Protein AF-A0A954UMG0-F1 (afdb_monomer)

Radius of gyration: 16.25 Å; Cα contacts (8 Å, |Δi|>4): 31; chains: 1; bounding box: 35×33×30 Å

pLDDT: mean 93.77, std 2.71, range [78.88, 96.69]

Secondary structure (DSSP, 8-state):
-EEEPP--HHHHHHHHTTTPPPPPSEEE----S-HHHHHHHHHSHHHHHHHHHHHHHHTTT--GGG-----------

Foldseek 3Di:
DKAADDPDP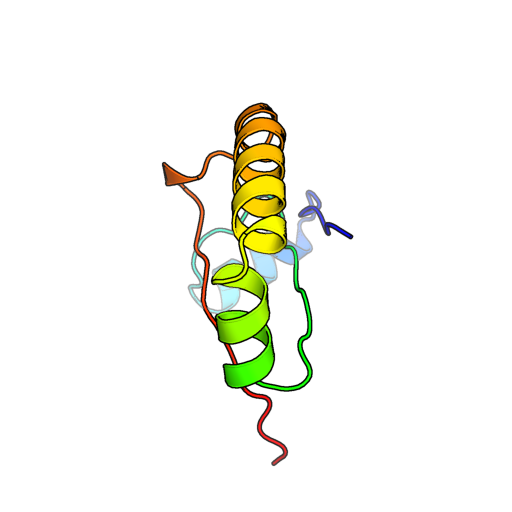VQVVVCVVVVHDDDDRIDDDDDDPDPVRVVVQCPDPVNVVVVVVVVVVCVVPDPVVPDDDDDDDDDDD

Solvent-accessible surface area (backbone atoms only — not comparable to full-atom values): 5152 Å² total; per-residue (Å²): 120,76,48,68,61,73,96,47,78,65,58,55,52,60,27,62,79,68,72,52,75,83,83,63,76,51,52,72,79,86,88,65,99,37,71,66,57,50,52,55,46,51,71,32,76,66,33,46,54,51,48,53,54,48,52,60,57,42,62,78,81,48,64,70,91,82,54,88,88,84,87,86,81,91,80,91,131

St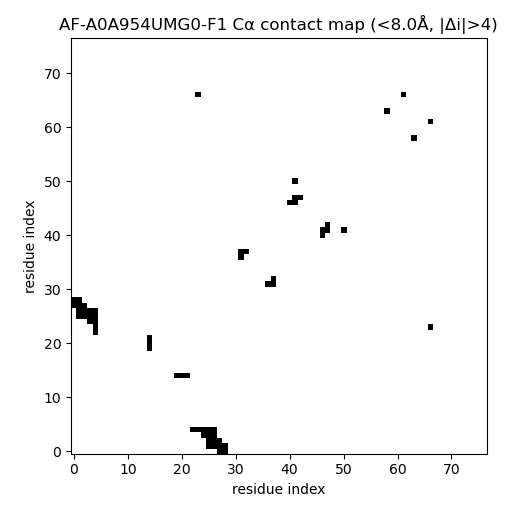ructure (mmCIF, N/CA/C/O backbone):
data_AF-A0A954UMG0-F1
#
_entry.id   AF-A0A954UMG0-F1
#
loop_
_atom_site.group_PDB
_atom_site.id
_atom_site.type_symbol
_atom_site.label_atom_id
_atom_site.label_alt_id
_atom_site.label_comp_id
_atom_site.label_asym_id
_atom_site.label_entity_id
_atom_site.label_seq_id
_atom_site.pdbx_PDB_ins_code
_atom_site.Cartn_x
_atom_site.Cartn_y
_atom_site.Cartn_z
_atom_site.occupancy
_atom_site.B_iso_or_equiv
_atom_site.auth_seq_id
_atom_site.auth_comp_id
_atom_site.auth_asym_id
_atom_site.auth_atom_id
_atom_site.pdbx_PDB_model_num
ATOM 1 N N . ILE A 1 1 ? 4.339 7.255 4.353 1.00 78.88 1 ILE A N 1
ATOM 2 C CA . ILE A 1 1 ? 5.602 7.155 3.576 1.00 78.88 1 ILE A CA 1
ATOM 3 C C . ILE A 1 1 ? 5.381 6.046 2.556 1.00 78.88 1 ILE A C 1
ATOM 5 O O . ILE A 1 1 ? 4.780 5.053 2.937 1.00 78.88 1 ILE A O 1
ATOM 9 N N . GLN A 1 2 ? 5.759 6.237 1.290 1.00 87.00 2 GLN A N 1
ATOM 10 C CA . GLN A 1 2 ? 5.576 5.241 0.225 1.00 87.00 2 GLN A CA 1
ATOM 11 C C . GLN A 1 2 ? 6.942 4.731 -0.236 1.00 87.00 2 GLN A C 1
ATOM 13 O O . GLN A 1 2 ? 7.886 5.514 -0.362 1.00 87.00 2 GLN A O 1
ATOM 18 N N . SER A 1 3 ? 7.042 3.432 -0.492 1.00 95.38 3 SER A N 1
ATOM 19 C CA . SER A 1 3 ? 8.226 2.794 -1.061 1.00 95.38 3 SER A CA 1
ATOM 20 C C . SER A 1 3 ? 7.911 2.356 -2.483 1.00 95.38 3 SER A C 1
ATOM 22 O O . SER A 1 3 ? 7.027 1.534 -2.690 1.00 95.38 3 SER A O 1
ATOM 24 N N . HIS A 1 4 ? 8.625 2.901 -3.463 1.00 94.94 4 HIS A N 1
ATOM 25 C CA . HIS A 1 4 ? 8.446 2.534 -4.866 1.00 94.94 4 HIS A CA 1
ATOM 26 C C . HIS A 1 4 ? 9.354 1.374 -5.241 1.00 94.94 4 HIS A C 1
ATOM 28 O O . HIS A 1 4 ? 10.505 1.301 -4.796 1.00 94.94 4 HIS A O 1
ATOM 34 N N . THR A 1 5 ? 8.848 0.495 -6.096 1.00 94.94 5 THR A N 1
ATOM 35 C CA . THR A 1 5 ? 9.669 -0.562 -6.671 1.00 94.94 5 THR A CA 1
ATOM 36 C C . THR A 1 5 ? 10.741 0.050 -7.565 1.00 94.94 5 THR A C 1
ATOM 38 O O . THR A 1 5 ? 10.484 0.961 -8.351 1.00 94.94 5 THR A O 1
ATOM 41 N N . ILE A 1 6 ? 11.969 -0.441 -7.426 1.00 94.75 6 ILE A N 1
ATOM 42 C CA . ILE A 1 6 ? 13.096 -0.032 -8.265 1.00 94.75 6 ILE A CA 1
ATOM 43 C C . ILE A 1 6 ? 13.266 -0.996 -9.438 1.00 94.75 6 ILE A C 1
ATOM 45 O O . ILE A 1 6 ? 13.065 -2.201 -9.288 1.00 94.75 6 ILE A O 1
ATOM 49 N N . ASP A 1 7 ? 13.705 -0.484 -10.585 1.00 91.12 7 ASP A N 1
ATOM 50 C CA . ASP A 1 7 ? 14.124 -1.333 -11.699 1.00 91.12 7 ASP A CA 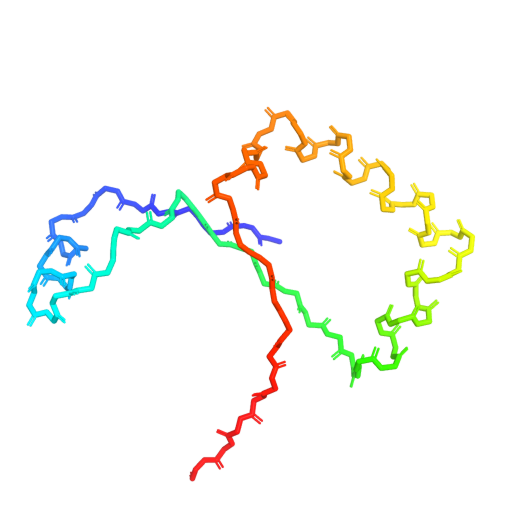1
ATOM 51 C C . ASP A 1 7 ? 15.493 -1.952 -11.381 1.00 91.12 7 ASP A C 1
ATOM 53 O O . ASP A 1 7 ? 16.525 -1.274 -11.369 1.00 91.12 7 ASP A O 1
ATOM 57 N N . SER A 1 8 ? 15.490 -3.239 -11.033 1.00 91.62 8 SER A N 1
ATOM 58 C CA . SER A 1 8 ? 16.684 -3.977 -10.632 1.00 91.62 8 SER A CA 1
ATOM 59 C C . SER A 1 8 ? 16.650 -5.404 -11.175 1.00 91.62 8 SER A C 1
ATOM 61 O O . SER A 1 8 ? 15.682 -6.129 -10.924 1.00 91.62 8 SER A O 1
ATOM 63 N N . PRO A 1 9 ? 17.736 -5.889 -11.810 1.00 91.69 9 PRO A N 1
ATOM 64 C CA . PRO A 1 9 ? 17.852 -7.292 -12.213 1.00 91.69 9 PRO A CA 1
ATOM 65 C C . PRO A 1 9 ? 17.663 -8.279 -11.050 1.00 91.69 9 PRO A C 1
ATOM 67 O O . PRO A 1 9 ? 17.256 -9.421 -11.263 1.00 91.69 9 PRO A O 1
ATOM 70 N N . VAL A 1 10 ? 17.926 -7.836 -9.814 1.00 93.69 10 VAL A N 1
ATOM 71 C CA . VAL A 1 10 ? 17.727 -8.640 -8.602 1.00 93.69 10 VAL A CA 1
ATOM 72 C C . VAL A 1 10 ? 16.244 -8.957 -8.378 1.00 93.69 10 VAL A C 1
ATOM 74 O O . VAL A 1 10 ? 15.932 -10.080 -7.985 1.00 93.69 10 VAL A O 1
ATOM 77 N N . ASN A 1 11 ? 15.328 -8.033 -8.687 1.00 91.94 11 ASN A N 1
ATOM 78 C CA . ASN A 1 11 ? 13.885 -8.251 -8.521 1.00 91.94 11 ASN A CA 1
ATOM 79 C C . ASN A 1 11 ? 13.387 -9.372 -9.439 1.00 91.94 11 ASN A C 1
ATOM 81 O O . ASN A 1 11 ? 12.709 -10.293 -8.982 1.00 91.94 11 ASN A O 1
ATOM 85 N N . ASN A 1 12 ? 13.812 -9.353 -10.707 1.00 89.81 12 ASN A N 1
ATOM 86 C CA . ASN A 1 12 ? 13.475 -10.401 -11.672 1.00 89.81 12 ASN A CA 1
ATOM 87 C C . ASN A 1 12 ? 13.970 -11.776 -11.206 1.00 89.81 12 ASN A C 1
ATOM 89 O O . ASN A 1 12 ? 13.195 -12.732 -11.178 1.00 89.81 12 ASN A O 1
ATOM 93 N N . GLY A 1 13 ? 15.228 -11.868 -10.757 1.00 93.38 13 GLY A N 1
ATOM 94 C CA . GLY A 1 13 ? 15.783 -13.120 -10.237 1.00 93.38 13 GLY A CA 1
ATOM 95 C C . GLY A 1 13 ? 15.044 -13.643 -8.996 1.00 93.38 13 GLY A C 1
ATOM 96 O O . GLY A 1 13 ? 14.769 -14.842 -8.892 1.00 93.38 13 GLY A O 1
ATOM 97 N N . LEU A 1 14 ? 14.675 -12.759 -8.061 1.00 93.31 14 LEU A N 1
ATOM 98 C CA . LEU A 1 14 ? 13.907 -13.127 -6.865 1.00 93.31 14 LEU A CA 1
ATOM 99 C C . LEU A 1 14 ? 12.521 -13.681 -7.213 1.00 93.31 14 LEU A C 1
ATOM 101 O O . LEU A 1 14 ? 12.115 -14.682 -6.618 1.00 93.31 14 LEU A O 1
ATOM 105 N N . ARG A 1 15 ? 11.835 -13.062 -8.180 1.00 93.19 15 ARG A N 1
ATOM 106 C CA . ARG A 1 15 ? 10.505 -13.474 -8.639 1.00 93.19 15 ARG A CA 1
ATOM 107 C C . ARG A 1 15 ? 10.545 -14.818 -9.364 1.00 93.19 15 ARG A C 1
ATOM 109 O O . ARG A 1 15 ? 9.822 -15.745 -8.996 1.00 93.19 15 ARG A O 1
ATOM 116 N N . GLU A 1 16 ? 11.407 -14.943 -10.371 1.00 93.81 16 GLU A N 1
ATOM 117 C CA . GLU A 1 16 ? 11.474 -16.125 -11.241 1.00 93.81 16 GLU A CA 1
ATOM 118 C C . GLU A 1 16 ? 11.937 -17.376 -10.495 1.00 93.81 16 GLU A C 1
ATOM 120 O O . GLU A 1 16 ? 11.372 -18.451 -10.688 1.00 93.81 16 GLU A O 1
ATOM 125 N N . SER A 1 17 ? 12.906 -17.238 -9.584 1.00 96.12 17 SER A N 1
ATOM 126 C CA . SER A 1 17 ? 13.443 -18.373 -8.816 1.00 96.12 17 SER A CA 1
ATOM 127 C C . SER A 1 17 ? 12.406 -19.095 -7.948 1.00 96.12 17 SER A C 1
ATOM 129 O O . SER A 1 17 ? 12.625 -20.245 -7.567 1.00 96.12 17 SER A O 1
ATOM 131 N N . ARG A 1 18 ? 11.282 -18.440 -7.633 1.00 95.19 18 ARG A N 1
ATOM 132 C CA . ARG A 1 18 ? 10.211 -18.968 -6.774 1.00 95.19 18 ARG A CA 1
ATOM 133 C C . ARG A 1 18 ? 8.844 -19.021 -7.465 1.00 95.19 18 ARG A C 1
ATOM 135 O O . ARG A 1 18 ? 7.864 -19.357 -6.809 1.00 95.19 18 ARG A O 1
ATOM 142 N N . GLY A 1 19 ? 8.764 -18.687 -8.757 1.00 94.75 19 GLY A N 1
ATOM 143 C CA . GLY A 1 19 ? 7.495 -18.619 -9.492 1.00 94.75 19 GLY A CA 1
ATOM 144 C C . GLY A 1 19 ? 6.506 -17.606 -8.903 1.00 94.75 19 GLY A C 1
ATOM 145 O O . GLY A 1 19 ? 5.306 -17.870 -8.872 1.00 94.75 19 GLY A O 1
ATOM 146 N N . MET A 1 20 ? 7.008 -16.483 -8.379 1.00 94.69 20 MET A N 1
ATOM 147 C CA . MET A 1 20 ? 6.186 -15.460 -7.727 1.00 94.69 20 MET A CA 1
ATOM 148 C C . MET A 1 20 ? 5.453 -14.584 -8.749 1.00 94.69 20 MET A C 1
ATOM 150 O O . MET A 1 20 ? 5.827 -14.507 -9.921 1.00 94.69 20 MET A O 1
ATOM 154 N N . LEU A 1 21 ? 4.406 -13.904 -8.280 1.00 93.94 21 LEU A N 1
ATOM 155 C CA . LEU A 1 21 ? 3.664 -12.920 -9.066 1.00 93.94 21 LEU A CA 1
ATOM 156 C C . LEU A 1 21 ? 4.533 -11.695 -9.412 1.00 93.94 21 LEU A C 1
ATOM 158 O O . LEU A 1 21 ? 5.546 -11.461 -8.746 1.00 93.94 21 LEU A O 1
ATOM 162 N N . PRO A 1 22 ? 4.148 -10.910 -10.436 1.00 92.06 22 PRO A N 1
ATOM 163 C CA . PRO A 1 22 ? 4.748 -9.605 -10.693 1.00 92.06 22 PRO A CA 1
ATOM 164 C C . PRO A 1 22 ? 4.701 -8.686 -9.468 1.00 92.06 22 PRO A C 1
ATOM 166 O O . PRO A 1 22 ? 3.784 -8.759 -8.651 1.00 92.06 22 PRO A O 1
ATOM 169 N N . GLU A 1 23 ? 5.698 -7.818 -9.368 1.00 92.50 23 GLU A N 1
ATOM 170 C CA . GLU A 1 23 ? 5.776 -6.732 -8.401 1.00 92.50 23 GLU A CA 1
ATOM 171 C C . GLU A 1 23 ? 4.640 -5.712 -8.572 1.00 92.50 23 GLU A C 1
ATOM 173 O O . GLU A 1 23 ? 4.114 -5.506 -9.666 1.00 92.50 23 GLU A O 1
ATOM 178 N N . PHE A 1 24 ? 4.302 -5.032 -7.478 1.00 95.00 24 PHE A N 1
ATOM 179 C CA . PHE A 1 24 ? 3.546 -3.783 -7.531 1.00 95.00 24 PHE A CA 1
ATOM 180 C C . PHE A 1 24 ? 4.488 -2.611 -7.836 1.00 95.00 24 PHE A C 1
ATOM 182 O O . PHE A 1 24 ? 5.689 -2.698 -7.585 1.00 95.00 24 PHE A O 1
ATOM 189 N N . ASP A 1 25 ? 3.951 -1.483 -8.300 1.00 95.38 25 ASP A N 1
ATOM 190 C CA . ASP A 1 25 ? 4.741 -0.265 -8.554 1.00 95.38 25 ASP A CA 1
ATOM 191 C C . ASP A 1 25 ? 5.254 0.394 -7.254 1.00 95.38 25 ASP A C 1
ATOM 193 O O . ASP A 1 25 ? 6.206 1.181 -7.258 1.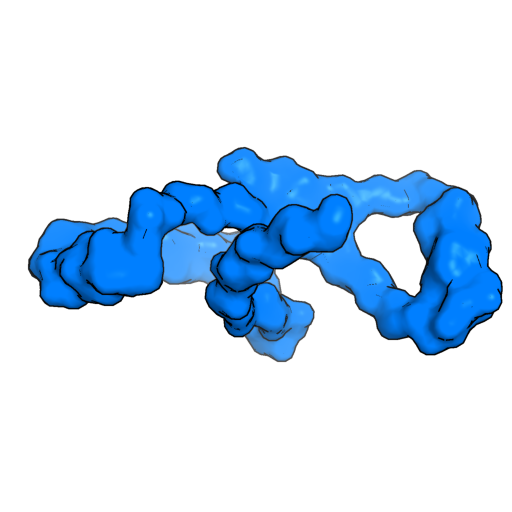00 95.38 25 ASP A O 1
ATOM 197 N N . GLY A 1 26 ? 4.645 0.048 -6.118 1.00 95.12 26 GLY A N 1
ATOM 198 C CA . GLY A 1 26 ? 5.074 0.456 -4.790 1.00 95.12 26 GLY A CA 1
ATOM 199 C C . GLY A 1 26 ? 4.224 -0.156 -3.680 1.00 95.12 26 GLY A C 1
ATOM 200 O O . GLY A 1 26 ? 3.252 -0.866 -3.933 1.00 95.12 26 GLY A O 1
ATOM 201 N N . VAL A 1 27 ? 4.607 0.134 -2.440 1.00 95.75 27 VAL A N 1
ATOM 202 C CA . VAL A 1 27 ? 3.923 -0.290 -1.217 1.00 95.75 27 VAL A CA 1
ATOM 203 C C . VAL A 1 27 ? 3.873 0.860 -0.215 1.00 95.75 27 VAL A C 1
ATOM 205 O O . VAL A 1 27 ? 4.800 1.669 -0.107 1.00 95.75 27 VAL A O 1
ATOM 208 N N . ALA A 1 28 ? 2.774 0.927 0.525 1.00 94.75 28 ALA A N 1
ATOM 209 C CA . ALA A 1 28 ? 2.628 1.762 1.701 1.00 94.75 28 ALA A CA 1
ATOM 210 C C . ALA A 1 28 ? 2.115 0.887 2.841 1.00 94.75 28 ALA A C 1
ATOM 212 O O . ALA A 1 28 ? 1.244 0.046 2.631 1.00 94.75 28 ALA A O 1
ATOM 213 N N . GLU A 1 29 ? 2.648 1.108 4.034 1.00 95.38 29 GLU A N 1
ATOM 214 C CA . GLU A 1 29 ? 2.242 0.397 5.239 1.00 95.38 29 GLU A CA 1
ATOM 215 C C . GLU A 1 29 ? 2.015 1.412 6.357 1.00 95.38 29 GLU A C 1
ATOM 217 O O . GLU A 1 29 ? 2.719 2.426 6.463 1.00 95.38 29 GLU A O 1
ATOM 222 N N . VAL A 1 30 ? 0.964 1.173 7.135 1.00 93.06 30 VAL A N 1
ATOM 223 C CA . VAL A 1 30 ? 0.511 2.036 8.222 1.00 93.06 30 VAL A CA 1
ATOM 224 C C . VAL A 1 30 ? 0.178 1.166 9.425 1.00 93.06 30 VAL A C 1
ATOM 226 O O . VAL A 1 30 ? -0.462 0.128 9.285 1.00 93.06 30 VAL A O 1
ATOM 229 N N . TRP A 1 31 ? 0.607 1.607 10.604 1.00 94.81 31 TRP A N 1
ATOM 230 C CA . TRP A 1 31 ? 0.408 0.888 11.857 1.00 94.81 31 TRP A CA 1
ATOM 231 C C . TRP A 1 31 ? -0.647 1.591 12.700 1.00 94.81 31 TRP A C 1
ATOM 233 O O . TRP A 1 31 ? -0.668 2.821 12.796 1.00 94.81 31 TRP A O 1
ATOM 243 N N . PHE A 1 32 ? -1.495 0.787 13.329 1.00 94.25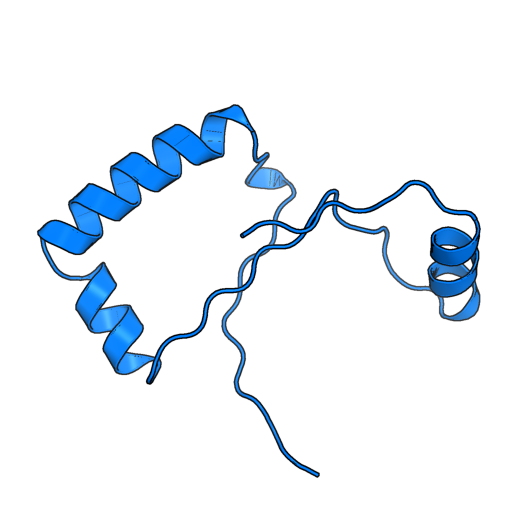 32 PHE A N 1
ATOM 244 C CA . PHE A 1 32 ? -2.505 1.216 14.286 1.00 94.25 32 PHE A CA 1
ATOM 245 C C . PHE A 1 32 ? -2.344 0.402 15.566 1.00 94.25 32 PHE A C 1
ATOM 247 O O . PHE A 1 32 ? -1.923 -0.751 15.510 1.00 94.25 32 PHE A O 1
ATOM 254 N N . ASP A 1 33 ? -2.719 0.983 16.706 1.00 94.56 33 ASP A N 1
ATOM 255 C CA . ASP A 1 33 ? -2.612 0.308 18.007 1.00 94.56 33 ASP A CA 1
ATOM 256 C C . ASP A 1 33 ? -3.481 -0.961 18.088 1.00 94.56 33 ASP A C 1
ATOM 258 O O . ASP A 1 33 ? -3.156 -1.897 18.815 1.00 94.56 33 ASP A O 1
ATOM 262 N N . SER A 1 34 ? -4.604 -0.987 17.363 1.00 94.25 34 SER A N 1
ATOM 263 C CA . SER A 1 34 ? -5.477 -2.153 17.215 1.00 94.25 34 SER A CA 1
ATOM 264 C C . SER A 1 34 ? -6.419 -1.998 16.017 1.00 94.25 34 SER A C 1
ATOM 266 O O . SER A 1 34 ? -6.644 -0.889 15.520 1.00 94.25 34 SER A O 1
ATOM 268 N N . GLU A 1 35 ? -7.038 -3.102 15.589 1.00 94.19 35 GLU A N 1
ATOM 269 C CA . GLU A 1 35 ? -8.117 -3.069 14.592 1.00 94.19 35 GLU A CA 1
ATOM 270 C C . GLU A 1 35 ? -9.303 -2.207 15.068 1.00 94.19 35 GLU A C 1
ATOM 272 O O . GLU A 1 35 ? -9.878 -1.441 14.296 1.00 94.19 35 GLU A O 1
ATOM 277 N N . GLU A 1 36 ? -9.629 -2.248 16.364 1.00 95.50 36 GLU A N 1
ATOM 278 C CA . GLU A 1 36 ? -10.683 -1.413 16.947 1.00 95.50 36 GLU A CA 1
ATOM 279 C C . GLU A 1 36 ? -10.349 0.085 16.846 1.00 95.50 36 GLU A C 1
ATOM 281 O O . GLU A 1 36 ? -11.215 0.892 16.499 1.00 95.50 36 GLU A O 1
ATOM 286 N N . ALA A 1 37 ? -9.093 0.472 17.099 1.00 94.94 37 ALA A N 1
ATOM 287 C CA . ALA A 1 37 ? -8.647 1.857 16.960 1.00 94.94 37 ALA A CA 1
ATOM 288 C C . ALA A 1 37 ? -8.783 2.349 15.509 1.00 94.94 37 ALA A C 1
ATOM 290 O O . ALA A 1 37 ? -9.260 3.465 15.281 1.00 94.94 37 ALA A O 1
ATOM 291 N N . LEU A 1 38 ? -8.443 1.498 14.534 1.00 93.94 38 LEU A N 1
ATOM 292 C CA . LEU A 1 38 ? -8.644 1.775 13.113 1.00 93.94 38 LEU A CA 1
ATOM 293 C C . LEU A 1 38 ? -10.131 1.983 12.782 1.00 93.94 38 LEU A C 1
ATOM 295 O O . LEU A 1 38 ? -10.496 3.016 12.214 1.00 93.94 38 LEU A O 1
ATOM 299 N N . ILE A 1 39 ? -10.999 1.044 13.174 1.00 94.44 39 ILE A N 1
ATOM 300 C CA . ILE A 1 39 ? -12.445 1.110 12.901 1.00 94.44 39 ILE A CA 1
ATOM 301 C C . ILE A 1 39 ? -13.060 2.370 13.516 1.00 94.44 39 ILE A C 1
ATOM 303 O O . ILE A 1 39 ? -13.812 3.084 12.844 1.00 94.44 39 ILE A O 1
ATOM 307 N N . ASN A 1 40 ? -12.726 2.675 14.772 1.00 95.75 40 ASN A N 1
ATOM 308 C CA . ASN A 1 40 ? -13.231 3.854 15.473 1.00 95.75 40 ASN A CA 1
ATOM 309 C C . ASN A 1 40 ? -12.757 5.152 14.807 1.00 95.75 40 ASN A C 1
ATOM 311 O O . ASN A 1 40 ? -13.558 6.069 14.604 1.00 95.75 40 ASN A O 1
ATOM 315 N N . GLY A 1 41 ? -11.482 5.213 14.410 1.00 94.00 41 GLY A N 1
ATOM 316 C CA . GLY A 1 41 ? -10.922 6.338 13.667 1.00 94.00 41 GLY A CA 1
ATOM 317 C C . GLY A 1 41 ? -11.659 6.571 12.348 1.00 94.00 41 GLY A C 1
ATOM 318 O O . GLY A 1 41 ? -12.166 7.670 12.116 1.00 94.00 41 GLY A O 1
ATOM 319 N N . MET A 1 42 ? -11.801 5.526 11.526 1.00 91.94 42 MET A N 1
ATOM 320 C CA . MET A 1 42 ? -12.468 5.589 10.217 1.00 91.94 42 MET A CA 1
ATOM 321 C C . MET A 1 42 ? -13.972 5.874 10.302 1.00 91.94 42 MET A C 1
ATOM 323 O O . MET A 1 42 ? -14.531 6.487 9.393 1.00 91.94 42 MET A O 1
ATOM 327 N N . SER A 1 43 ? -14.634 5.452 11.381 1.00 94.31 43 SER A N 1
ATOM 328 C CA . SER A 1 43 ? -16.078 5.655 11.578 1.00 94.31 43 SER A CA 1
ATOM 329 C C . SER A 1 43 ? -16.427 7.042 12.123 1.00 94.31 43 SER A C 1
ATOM 331 O O . SER A 1 43 ? -17.595 7.436 12.110 1.00 94.31 43 SER A O 1
ATOM 333 N N . SER A 1 44 ? -15.438 7.795 12.609 1.00 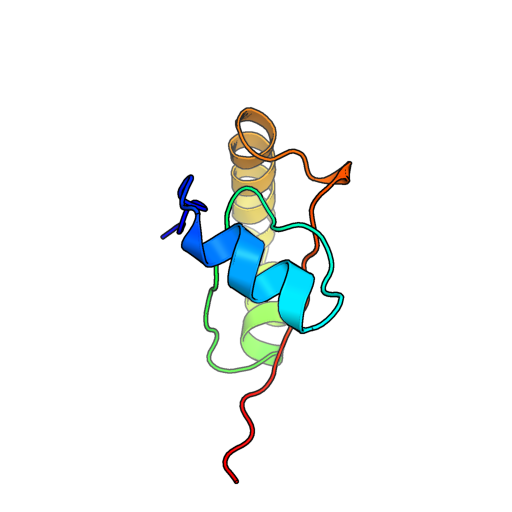96.44 44 SER A N 1
ATOM 334 C CA . SER A 1 44 ? -15.650 9.156 13.097 1.00 96.44 44 SER A CA 1
ATOM 335 C C . SER A 1 44 ? -15.964 10.133 11.947 1.00 96.44 44 SER A C 1
ATOM 337 O O . SER A 1 44 ? -15.470 9.950 10.832 1.00 96.44 44 SER A O 1
ATOM 339 N N . PRO A 1 45 ? -16.726 11.220 12.186 1.00 96.69 45 PRO A N 1
ATOM 340 C CA . PRO A 1 45 ? -16.988 12.226 11.152 1.00 96.69 45 PRO A CA 1
ATOM 341 C C . PRO A 1 45 ? -15.712 12.857 10.575 1.00 96.69 45 PRO A C 1
ATOM 343 O O . PRO A 1 45 ? -15.645 13.174 9.388 1.00 96.69 45 PRO A O 1
ATOM 346 N N . GLU A 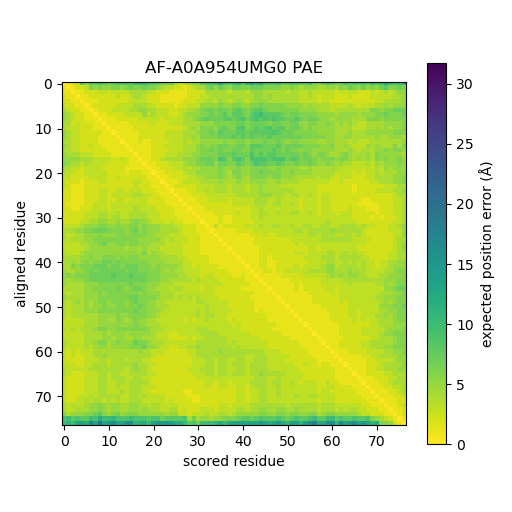1 46 ? -14.688 13.039 11.412 1.00 96.00 46 GLU A N 1
ATOM 347 C CA . GLU A 1 46 ? -13.390 13.561 10.987 1.00 96.00 46 GLU A CA 1
ATOM 348 C C . GLU A 1 46 ? -12.627 12.539 10.138 1.00 96.00 46 GLU A C 1
ATOM 350 O O . GLU A 1 46 ? -12.134 12.888 9.066 1.00 96.00 46 GLU A O 1
ATOM 355 N N . GLY A 1 47 ? -12.620 11.269 10.552 1.00 94.00 47 GLY A N 1
ATOM 356 C CA . GLY A 1 47 ? -12.023 10.171 9.794 1.00 94.00 47 GLY A CA 1
ATOM 357 C C . GLY A 1 47 ? -12.663 9.978 8.423 1.00 94.00 47 GLY A C 1
ATOM 358 O O . GLY A 1 47 ? -11.947 9.870 7.434 1.00 94.00 47 GLY A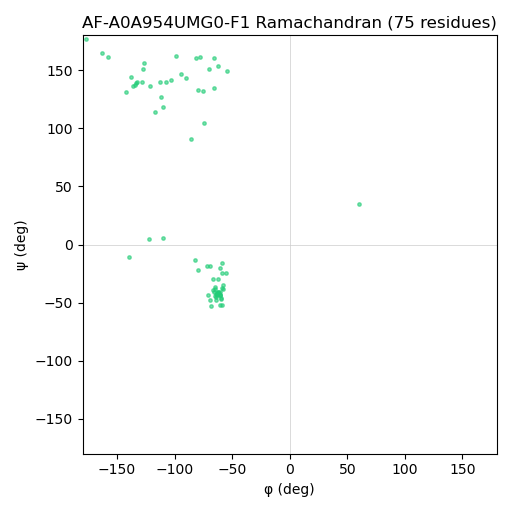 O 1
ATOM 359 N N . GLN A 1 48 ? -13.993 10.039 8.324 1.00 95.81 48 GLN A N 1
ATOM 360 C CA . GLN A 1 48 ? -14.698 9.966 7.038 1.00 95.81 48 GLN A CA 1
ATOM 361 C C . GLN A 1 48 ? -14.338 11.134 6.111 1.00 95.81 48 GLN A C 1
ATOM 363 O O . GLN A 1 48 ? -14.132 10.941 4.912 1.00 95.81 48 GLN A O 1
ATOM 368 N N . LYS A 1 49 ? -14.225 12.350 6.660 1.00 96.25 49 LYS A N 1
ATOM 369 C CA . LYS A 1 49 ? -13.813 13.531 5.892 1.00 96.25 49 LYS A CA 1
ATOM 370 C C . LYS A 1 49 ? -12.373 13.401 5.390 1.00 96.25 49 LYS A C 1
ATOM 372 O O . LYS A 1 49 ? -12.104 13.717 4.232 1.00 96.25 49 LYS A O 1
ATOM 377 N N . LEU A 1 50 ? -11.460 12.947 6.247 1.00 94.06 50 LEU A N 1
ATOM 378 C CA . LEU A 1 50 ? -10.063 12.726 5.878 1.00 94.06 50 LEU A CA 1
ATOM 379 C C . LEU A 1 50 ? -9.927 11.595 4.858 1.00 94.06 50 LEU A C 1
ATOM 381 O O . LEU A 1 50 ? -9.193 11.763 3.894 1.00 94.06 50 LEU A O 1
ATOM 385 N N . ALA A 1 51 ? -10.679 10.501 5.005 1.00 91.75 51 ALA A N 1
ATOM 386 C CA . ALA A 1 51 ? -10.685 9.388 4.059 1.00 91.75 51 ALA A CA 1
ATOM 387 C C . ALA A 1 51 ? -11.137 9.821 2.658 1.00 91.75 51 ALA A C 1
ATOM 389 O O . ALA A 1 51 ? -10.526 9.427 1.670 1.00 91.75 51 ALA A O 1
ATOM 390 N N . ALA A 1 52 ? -12.159 10.678 2.559 1.00 94.25 52 ALA A N 1
ATOM 391 C CA . ALA A 1 52 ? -12.590 11.228 1.274 1.00 94.25 52 ALA A CA 1
ATOM 392 C C . ALA A 1 52 ? -11.498 12.093 0.619 1.00 94.25 52 ALA A C 1
ATOM 394 O O . ALA A 1 52 ? -11.245 11.956 -0.576 1.00 94.25 52 ALA A O 1
ATOM 395 N N . ALA A 1 53 ? -10.826 12.944 1.402 1.00 94.56 53 ALA A N 1
ATOM 396 C CA . ALA A 1 53 ? -9.714 13.755 0.909 1.00 94.56 53 ALA A CA 1
ATOM 397 C C . ALA A 1 53 ? -8.512 12.892 0.485 1.00 94.56 53 ALA A C 1
ATOM 399 O O . ALA A 1 53 ? -7.879 13.182 -0.528 1.00 94.56 53 ALA A O 1
ATOM 400 N N . LEU A 1 54 ? -8.224 11.821 1.233 1.00 91.94 54 LEU A N 1
ATOM 401 C CA . LEU A 1 54 ? -7.170 10.864 0.902 1.00 91.94 54 LEU A CA 1
ATOM 402 C C . LEU A 1 54 ? -7.479 10.144 -0.412 1.00 91.94 54 LEU A C 1
ATOM 404 O O . LEU A 1 54 ? -6.627 10.100 -1.287 1.00 91.94 54 LEU A O 1
ATOM 408 N N . LEU A 1 55 ? -8.709 9.647 -0.576 1.00 93.56 55 LEU A N 1
ATOM 409 C CA . LEU A 1 55 ? -9.140 8.953 -1.789 1.00 93.56 55 LEU A CA 1
ATOM 410 C C . LEU A 1 55 ? -9.048 9.856 -3.027 1.00 93.56 55 LEU A C 1
ATOM 412 O O . LEU A 1 55 ? -8.586 9.416 -4.080 1.00 93.56 55 LEU A O 1
ATOM 416 N N . GLU A 1 56 ? -9.473 11.117 -2.908 1.00 95.69 56 GLU A N 1
ATOM 417 C CA . GLU A 1 56 ? -9.344 12.096 -3.990 1.00 95.69 56 GLU A CA 1
ATOM 418 C C . GLU A 1 56 ? -7.875 12.322 -4.360 1.00 95.69 56 GLU A C 1
ATOM 420 O O . GLU A 1 56 ? -7.536 12.366 -5.544 1.00 95.69 56 GLU A O 1
ATOM 425 N N . ASP A 1 57 ? -6.992 12.445 -3.371 1.00 94.62 57 ASP A N 1
ATOM 426 C CA . ASP A 1 57 ? -5.575 12.661 -3.632 1.00 94.62 57 ASP A CA 1
ATOM 427 C C . ASP A 1 57 ? -4.899 11.427 -4.238 1.00 94.62 57 ASP A C 1
ATOM 429 O O . ASP A 1 57 ? -4.255 11.538 -5.281 1.00 94.62 57 ASP A O 1
ATOM 433 N N . GLU A 1 58 ? -5.131 10.246 -3.661 1.00 94.00 58 GLU A N 1
ATOM 434 C CA . GLU A 1 58 ? -4.616 8.969 -4.158 1.00 94.00 58 GLU A CA 1
ATOM 435 C C . GLU A 1 58 ? -5.054 8.689 -5.589 1.00 94.00 58 GLU A C 1
ATOM 437 O O . GLU A 1 58 ? -4.241 8.231 -6.385 1.00 94.00 58 GLU A O 1
ATOM 442 N N . SER A 1 59 ? -6.291 9.025 -5.967 1.00 94.00 59 SER A N 1
ATOM 443 C CA . SER A 1 59 ? -6.786 8.800 -7.333 1.00 94.00 59 SER A CA 1
ATOM 444 C C . SER A 1 59 ? -5.964 9.503 -8.426 1.00 94.00 59 SER A C 1
ATOM 446 O O . SER A 1 59 ? -6.074 9.163 -9.605 1.00 94.00 59 SER A O 1
ATOM 448 N N . LYS A 1 60 ? -5.115 10.474 -8.058 1.00 95.06 60 LYS A N 1
ATOM 449 C CA . LYS A 1 60 ? -4.213 11.177 -8.982 1.00 95.06 60 LYS A CA 1
ATOM 450 C C . LYS A 1 60 ? -2.956 10.371 -9.316 1.00 95.06 60 LYS A C 1
ATOM 452 O O . LYS A 1 60 ? -2.322 10.666 -10.328 1.00 95.06 60 LYS A O 1
ATOM 457 N N . PHE A 1 61 ? -2.564 9.414 -8.472 1.00 92.75 61 PHE A N 1
ATOM 458 C CA . PHE A 1 61 ? -1.291 8.693 -8.599 1.00 92.75 61 PHE A CA 1
ATOM 459 C C . PHE A 1 61 ? -1.359 7.182 -8.310 1.00 92.75 61 PHE A C 1
ATOM 461 O O . PHE A 1 61 ? -0.402 6.478 -8.622 1.00 92.75 61 PHE A O 1
ATOM 468 N N . VAL A 1 62 ? -2.467 6.665 -7.773 1.00 94.56 62 VAL A N 1
ATOM 469 C CA . VAL A 1 62 ? -2.717 5.239 -7.512 1.00 94.56 62 VAL A CA 1
ATOM 470 C C . VAL A 1 62 ? -3.820 4.728 -8.437 1.00 94.56 62 VAL A C 1
ATOM 472 O O . VAL A 1 62 ? -4.923 5.268 -8.472 1.00 94.56 62 VAL A O 1
ATOM 475 N N . ASP A 1 63 ? -3.547 3.640 -9.159 1.00 95.38 63 ASP A N 1
ATOM 476 C CA . ASP A 1 63 ? -4.575 2.873 -9.870 1.00 95.38 63 ASP A CA 1
ATOM 477 C C . ASP A 1 63 ? -5.196 1.849 -8.905 1.00 95.38 63 ASP A C 1
ATOM 479 O O . ASP A 1 63 ? -4.711 0.719 -8.766 1.00 95.38 63 ASP A O 1
ATOM 483 N N . HIS A 1 64 ? -6.276 2.235 -8.214 1.00 93.56 64 HIS A N 1
ATOM 484 C CA . HIS A 1 64 ? -6.937 1.360 -7.234 1.00 93.56 64 HIS A CA 1
ATOM 485 C C . HIS A 1 64 ? -7.424 0.036 -7.848 1.00 93.56 64 HIS A C 1
ATOM 487 O O . HIS A 1 64 ? -7.504 -0.961 -7.138 1.00 93.56 64 HIS A O 1
ATOM 493 N N . SER A 1 65 ? -7.689 -0.021 -9.163 1.00 95.00 65 SER A N 1
ATOM 494 C CA . SER A 1 65 ? -8.159 -1.244 -9.839 1.00 95.00 65 SER A CA 1
ATOM 495 C C . SER A 1 65 ? -7.086 -2.328 -9.980 1.00 95.00 65 SER A C 1
ATOM 497 O O . SER A 1 65 ? -7.409 -3.498 -10.181 1.00 95.00 65 SER A O 1
ATOM 499 N N . LYS A 1 66 ? -5.812 -1.942 -9.855 1.00 95.44 66 LYS A N 1
ATOM 500 C CA . LYS A 1 66 ? -4.643 -2.835 -9.883 1.00 95.44 66 LYS A CA 1
ATOM 501 C C . LYS A 1 66 ? -3.966 -2.966 -8.520 1.00 95.44 66 LYS A C 1
ATOM 503 O O . LYS A 1 66 ? -2.910 -3.584 -8.417 1.00 95.44 66 LYS A O 1
ATOM 508 N N . SER A 1 67 ? -4.563 -2.376 -7.489 1.00 95.44 67 SER A N 1
ATOM 509 C CA . SER A 1 67 ? -4.023 -2.349 -6.133 1.00 95.44 67 SER A CA 1
ATOM 510 C C . SER A 1 67 ? -4.665 -3.426 -5.258 1.00 95.44 67 SER A C 1
ATOM 512 O O . SER A 1 67 ? -5.723 -3.971 -5.571 1.00 95.44 67 SER A O 1
ATOM 514 N N . SER A 1 68 ? -4.024 -3.747 -4.138 1.00 95.56 68 SER A N 1
ATOM 515 C CA . SER A 1 68 ? -4.582 -4.611 -3.094 1.00 95.56 68 SER A CA 1
ATOM 516 C C . SER A 1 68 ? -4.349 -3.978 -1.728 1.00 95.56 68 SER A C 1
ATOM 518 O O . SER A 1 68 ? -3.279 -3.430 -1.482 1.00 95.56 68 SER A O 1
ATOM 520 N N . ALA A 1 69 ? -5.349 -4.058 -0.853 1.00 93.75 69 ALA A N 1
ATOM 521 C CA . ALA A 1 69 ? -5.285 -3.560 0.517 1.00 93.75 69 ALA A CA 1
ATOM 522 C C . ALA A 1 69 ? -5.856 -4.616 1.467 1.00 93.75 69 ALA A C 1
ATOM 524 O O . ALA A 1 69 ? -6.870 -5.248 1.163 1.00 93.75 69 ALA A O 1
ATOM 525 N N . PHE A 1 70 ? -5.187 -4.830 2.594 1.00 95.44 70 PHE A N 1
ATOM 526 C CA . PHE A 1 70 ? -5.539 -5.836 3.591 1.00 95.44 70 PHE A CA 1
ATOM 527 C C . PHE A 1 70 ? -4.938 -5.450 4.948 1.00 95.44 70 PHE A C 1
ATOM 529 O O . PHE A 1 70 ? -4.026 -4.629 5.012 1.00 95.44 70 PHE A O 1
ATOM 536 N N . ILE A 1 71 ? -5.469 -6.033 6.023 1.00 94.88 71 ILE A N 1
ATOM 537 C CA . ILE A 1 71 ? -4.971 -5.863 7.392 1.00 94.88 71 ILE A CA 1
ATOM 538 C C . ILE A 1 71 ? -4.180 -7.113 7.772 1.00 94.88 71 ILE A C 1
ATOM 540 O O . ILE A 1 71 ? -4.559 -8.225 7.397 1.00 94.88 71 ILE A O 1
ATOM 544 N N . VAL A 1 72 ? -3.080 -6.923 8.494 1.00 94.88 72 VAL A N 1
ATOM 545 C CA . VAL A 1 72 ? -2.215 -7.998 8.989 1.00 94.88 72 VAL A CA 1
ATOM 546 C C . VAL A 1 72 ? -2.006 -7.860 10.492 1.00 94.88 72 VAL A C 1
ATOM 548 O O . VAL A 1 72 ? -2.116 -6.765 11.040 1.00 94.88 72 VAL A O 1
ATOM 551 N N . GLU A 1 73 ? -1.687 -8.977 11.136 1.00 94.12 73 GLU A N 1
ATOM 552 C CA . GLU A 1 73 ? -1.222 -9.043 12.520 1.00 94.12 73 GLU A CA 1
ATOM 553 C C . GLU A 1 73 ? 0.156 -9.715 12.529 1.00 94.12 73 GLU A C 1
ATOM 555 O O . GLU A 1 73 ? 0.393 -10.693 11.811 1.00 94.12 73 GLU A O 1
ATOM 560 N N . GLU A 1 74 ? 1.089 -9.160 13.300 1.00 93.06 74 GLU A N 1
ATOM 561 C CA . GLU A 1 74 ? 2.439 -9.702 13.430 1.00 93.06 74 GLU A CA 1
ATOM 562 C C . GLU A 1 74 ? 2.421 -10.962 14.313 1.00 93.06 74 GLU A C 1
ATOM 564 O O . GLU A 1 74 ? 1.858 -10.968 15.407 1.00 93.06 74 GLU A O 1
ATOM 569 N N . HIS A 1 75 ? 3.065 -12.037 13.853 1.00 93.94 75 HIS A N 1
ATOM 570 C CA . HIS A 1 75 ? 3.240 -13.270 14.622 1.00 93.94 75 HIS A CA 1
ATOM 571 C C . HIS A 1 75 ? 4.731 -13.522 14.870 1.00 93.94 75 HIS A C 1
ATOM 573 O O . HIS A 1 75 ? 5.480 -13.794 13.929 1.00 93.94 75 HIS A O 1
ATOM 579 N N . GLU A 1 76 ? 5.158 -13.468 16.133 1.00 92.31 76 GLU A N 1
ATOM 580 C CA . GLU A 1 76 ? 6.509 -13.870 16.538 1.00 92.31 76 GLU A CA 1
ATOM 581 C C . GLU A 1 76 ? 6.597 -15.404 16.649 1.00 92.31 76 GLU A C 1
ATOM 583 O O . GLU A 1 76 ? 5.710 -16.044 17.223 1.00 92.31 76 GLU A O 1
ATOM 588 N N . LEU A 1 77 ? 7.653 -15.993 16.074 1.00 81.75 77 LEU A N 1
ATOM 589 C CA . LEU A 1 77 ? 7.941 -17.437 16.097 1.00 81.75 77 LEU A CA 1
ATOM 590 C C . LEU A 1 77 ? 9.042 -17.785 17.101 1.00 81.75 77 LEU A C 1
ATOM 592 O O . LEU A 1 77 ? 10.044 -17.036 17.155 1.00 81.75 77 LEU A O 1
#

Sequence (77 aa):
IQSHTIDSPVNNGLRESRGMLPEFDGVAEVWFDSEEALINGMSSPEGQKLAAALLEDESKFVDHSKSSAFIVEEHEL
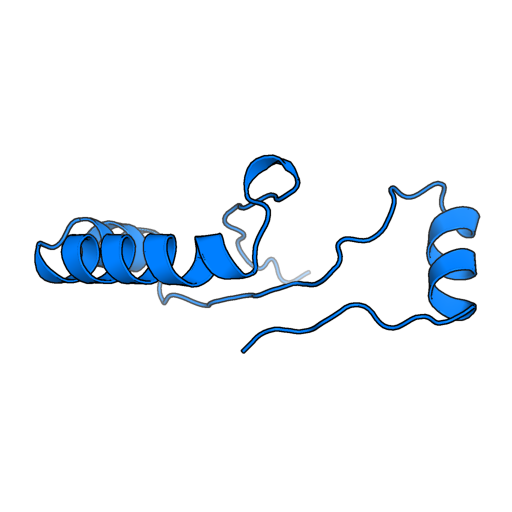
Mean predicted aligned error: 3.6 Å